Protein AF-A0A939M186-F1 (afdb_monomer_lite)

Foldseek 3Di:
DWDWDDDDPDIDIDAAAWFAFDDDPPAPPDVSRVVNSVVRSVVCVVVPGRD

Secondary structure (DSSP, 8-state):
-EEEEEETTEEEEEE---------TTS-SHHHHHHHHHHHHHHHHHTTS--

Radius of gyration: 15.34 Å; chains: 1; bounding box: 33×25×40 Å

Sequence (51 aa):
MSAQVFADKVQFGLTESIGMAEATVSMSGIDALMRAADHALYQTKAEGRNR

pLDDT: mean 95.92, std 3.59, range [75.75, 98.56]

Structure (mmCIF, N/CA/C/O backbone):
data_AF-A0A939M186-F1
#
_entry.id   AF-A0A939M186-F1
#
loop_
_atom_site.group_PDB
_atom_site.id
_atom_site.type_symbol
_atom_site.label_atom_id
_atom_site.label_alt_id
_atom_site.label_comp_id
_atom_site.label_asym_id
_atom_site.label_entity_id
_atom_site.label_seq_id
_atom_site.pdbx_PDB_ins_code
_atom_site.Cartn_x
_atom_site.Cartn_y
_atom_site.Cartn_z
_atom_site.occupancy
_atom_site.B_iso_or_equiv
_atom_site.auth_seq_id
_atom_site.auth_comp_id
_atom_site.auth_asym_id
_atom_site.auth_atom_id
_atom_site.pdbx_PDB_model_num
ATOM 1 N N . MET A 1 1 ? 4.253 1.869 11.686 1.00 75.75 1 MET A N 1
ATOM 2 C CA . MET A 1 1 ? 4.248 3.191 12.368 1.00 75.75 1 MET A CA 1
ATOM 3 C C . MET A 1 1 ? 2.815 3.506 12.776 1.00 75.75 1 MET A C 1
ATOM 5 O O . MET A 1 1 ? 1.916 3.180 12.010 1.00 75.75 1 MET A O 1
ATOM 9 N N . SER A 1 2 ? 2.579 4.069 13.964 1.00 87.38 2 SER A N 1
ATOM 10 C CA . SER A 1 2 ? 1.220 4.328 14.468 1.00 87.38 2 SER A CA 1
ATOM 11 C C . SER A 1 2 ? 1.023 5.790 14.847 1.00 87.38 2 SER A C 1
ATOM 13 O O . SER A 1 2 ? 1.899 6.380 15.478 1.00 87.38 2 SER A O 1
ATOM 15 N N . ALA A 1 3 ? -0.140 6.340 14.517 1.00 93.56 3 ALA A N 1
ATOM 16 C CA . ALA A 1 3 ? -0.550 7.692 14.864 1.00 93.56 3 ALA A CA 1
ATOM 17 C C . ALA A 1 3 ? -1.880 7.666 15.622 1.00 93.56 3 ALA A C 1
ATOM 19 O O . ALA A 1 3 ? -2.699 6.767 15.432 1.00 93.56 3 ALA A O 1
ATOM 20 N N . GLN A 1 4 ? -2.093 8.661 16.479 1.00 96.44 4 GLN A N 1
ATOM 21 C CA . GLN A 1 4 ? -3.383 8.894 17.117 1.00 96.44 4 GLN A CA 1
ATOM 22 C C . GLN A 1 4 ? -4.054 10.076 16.432 1.00 96.44 4 GLN A C 1
ATOM 24 O O . GLN A 1 4 ? -3.449 11.142 16.314 1.00 96.44 4 GLN A O 1
ATOM 29 N N . VAL A 1 5 ? -5.296 9.892 16.000 1.00 94.94 5 VAL A N 1
ATOM 30 C CA . VAL A 1 5 ? -6.100 10.954 15.394 1.00 94.94 5 VAL A CA 1
ATOM 31 C C . VAL A 1 5 ? -7.354 11.161 16.227 1.00 94.94 5 VAL A C 1
ATOM 33 O O . VAL A 1 5 ? -8.014 10.204 16.622 1.00 94.94 5 VAL A O 1
ATOM 36 N N . PHE A 1 6 ? -7.675 12.421 16.504 1.00 96.00 6 PHE A N 1
ATOM 37 C CA . PHE A 1 6 ? -8.888 12.809 17.213 1.00 96.00 6 PHE A CA 1
ATOM 38 C C . PHE A 1 6 ? -9.898 13.362 16.212 1.00 96.00 6 PHE A C 1
ATOM 40 O O . PHE A 1 6 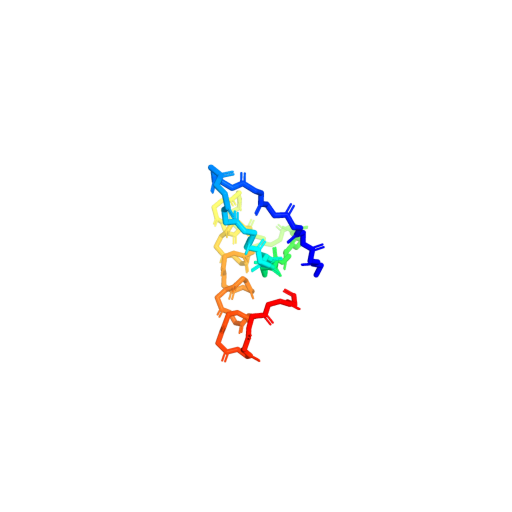? -9.566 14.257 15.434 1.00 96.00 6 PHE A O 1
ATOM 47 N N . ALA A 1 7 ? -11.124 12.842 16.237 1.00 94.50 7 ALA A N 1
ATOM 48 C CA . ALA A 1 7 ? -12.246 13.404 15.495 1.00 94.50 7 ALA A CA 1
ATOM 49 C C . ALA A 1 7 ? -13.434 13.578 16.449 1.00 94.50 7 ALA A C 1
ATOM 51 O O . ALA A 1 7 ? -13.914 12.611 17.044 1.00 94.50 7 ALA A O 1
ATOM 52 N N . ASP A 1 8 ? -13.869 14.830 16.615 1.00 93.94 8 ASP A N 1
ATOM 53 C CA . ASP A 1 8 ? -14.794 15.255 17.673 1.00 93.94 8 ASP A CA 1
ATOM 54 C C . ASP A 1 8 ? -14.327 14.773 19.065 1.00 93.94 8 ASP A C 1
ATOM 56 O O . ASP A 1 8 ? -13.249 15.162 19.518 1.00 93.94 8 ASP A O 1
ATOM 60 N N . LYS A 1 9 ? -15.103 13.916 19.740 1.00 95.25 9 LYS A N 1
ATOM 61 C CA . LYS A 1 9 ? -14.795 13.367 21.071 1.00 95.25 9 LYS A CA 1
ATOM 62 C C . LYS A 1 9 ? -14.203 11.954 21.033 1.00 95.25 9 LYS A C 1
ATOM 64 O O . LYS A 1 9 ? -14.080 11.327 22.085 1.00 95.25 9 LYS A O 1
ATOM 69 N N . VAL A 1 10 ? -13.865 11.432 19.851 1.00 96.50 10 VAL A N 1
ATOM 70 C CA . VAL A 1 10 ? -13.375 10.056 19.676 1.00 96.50 10 VAL A CA 1
ATOM 71 C C . VAL A 1 10 ? -11.908 10.052 19.245 1.00 96.50 10 VAL A C 1
ATOM 73 O O . VAL A 1 10 ? -11.502 10.801 18.356 1.00 96.50 10 VAL A O 1
ATOM 76 N N . GLN A 1 11 ? -11.115 9.182 19.875 1.00 97.12 11 GLN A N 1
ATOM 77 C CA . GLN A 1 11 ? -9.718 8.934 19.525 1.00 97.12 11 GLN A CA 1
ATOM 78 C C . GLN A 1 11 ? -9.592 7.641 18.713 1.00 97.12 11 GLN A C 1
ATOM 80 O O . GLN A 1 11 ? -10.096 6.593 19.119 1.00 97.12 11 GLN A O 1
ATOM 85 N N . PHE A 1 12 ? -8.878 7.713 17.593 1.00 96.69 12 PHE A N 1
ATOM 86 C CA . PHE A 1 12 ? -8.622 6.596 16.693 1.00 96.69 12 PHE A CA 1
ATOM 87 C C . PHE A 1 12 ? -7.127 6.298 16.615 1.00 96.69 12 PHE A C 1
ATOM 89 O O . PHE A 1 12 ? -6.327 7.180 16.298 1.00 96.69 12 PHE A O 1
ATOM 96 N N . GLY A 1 13 ? -6.772 5.031 16.826 1.00 96.12 13 GLY A N 1
ATOM 97 C CA . GLY A 1 13 ? -5.450 4.516 16.489 1.00 96.12 13 GLY A CA 1
ATOM 98 C C . GLY A 1 13 ? -5.377 4.198 15.000 1.00 96.12 13 GLY A C 1
ATOM 99 O O . GLY A 1 13 ? -6.139 3.366 14.508 1.00 96.12 13 GLY A O 1
ATOM 100 N N . LEU A 1 14 ? -4.459 4.848 14.291 1.00 96.75 14 LEU A N 1
ATOM 101 C CA . LEU A 1 14 ? -4.204 4.630 12.871 1.00 96.75 14 LEU A CA 1
ATOM 102 C C . LEU A 1 14 ? -2.811 4.047 12.653 1.00 96.75 14 LEU A C 1
ATOM 104 O O . LEU A 1 14 ? -1.861 4.343 13.378 1.00 96.75 14 LEU A O 1
ATOM 108 N N . THR A 1 15 ? -2.690 3.235 11.611 1.00 97.44 15 THR A N 1
ATOM 109 C CA . THR A 1 15 ? -1.424 2.669 11.142 1.00 97.44 15 THR A CA 1
ATOM 110 C C . THR A 1 15 ? -1.376 2.725 9.629 1.00 97.44 15 THR A C 1
ATOM 112 O O . THR A 1 15 ? -2.415 2.599 8.979 1.00 97.44 15 THR A O 1
ATOM 115 N N . GLU A 1 16 ? -0.175 2.797 9.073 1.00 96.06 16 GLU A N 1
ATOM 116 C CA . GLU A 1 16 ? 0.049 2.766 7.629 1.00 96.06 16 GLU A CA 1
ATOM 117 C C . GLU A 1 16 ? 0.828 1.511 7.240 1.00 96.06 16 GLU A C 1
ATOM 119 O O . GLU A 1 16 ? 1.590 0.969 8.038 1.00 96.06 16 GLU A O 1
ATOM 124 N N . SER A 1 17 ? 0.602 1.027 6.021 1.00 98.06 17 SER A N 1
ATOM 125 C CA . SER A 1 17 ? 1.446 0.000 5.395 1.00 98.06 17 SER A CA 1
ATOM 126 C C . SER A 1 17 ? 2.162 0.653 4.227 1.00 98.06 17 SER A C 1
ATOM 128 O O . SER A 1 17 ? 1.544 1.475 3.545 1.00 98.06 17 SER A O 1
ATOM 130 N N . ILE A 1 18 ? 3.433 0.328 4.021 1.00 97.00 18 ILE A N 1
ATOM 131 C CA . ILE A 1 18 ? 4.279 1.014 3.039 1.00 97.00 18 ILE A CA 1
ATOM 132 C C . ILE A 1 18 ? 4.892 -0.030 2.107 1.00 97.00 18 ILE A C 1
ATOM 134 O O . ILE A 1 18 ? 5.481 -1.008 2.550 1.00 97.00 18 ILE A O 1
ATOM 138 N N . GLY A 1 19 ? 4.743 0.177 0.800 1.00 97.62 19 GLY A N 1
ATOM 139 C CA . GLY A 1 19 ? 5.452 -0.585 -0.224 1.00 97.62 19 GLY A CA 1
ATOM 140 C C . GLY A 1 19 ? 6.612 0.231 -0.770 1.00 97.62 19 GLY A C 1
ATOM 141 O O . GLY A 1 19 ? 6.442 1.409 -1.078 1.00 97.62 19 GLY A O 1
ATOM 142 N N . MET A 1 20 ? 7.785 -0.385 -0.891 1.00 96.75 20 MET A N 1
ATOM 143 C CA . MET A 1 20 ? 8.973 0.254 -1.453 1.00 96.75 20 MET A CA 1
ATOM 144 C C . MET A 1 20 ? 9.451 -0.522 -2.674 1.00 96.75 20 MET A C 1
ATOM 146 O O . MET A 1 20 ? 9.420 -1.751 -2.693 1.00 96.75 20 MET A O 1
ATOM 150 N N . ALA A 1 21 ? 9.916 0.208 -3.680 1.00 97.56 21 ALA A N 1
ATOM 151 C CA . ALA A 1 21 ? 10.624 -0.339 -4.824 1.00 97.56 21 ALA A CA 1
ATOM 152 C C . ALA A 1 21 ? 11.748 0.619 -5.224 1.00 97.56 21 ALA A C 1
ATOM 154 O O . ALA A 1 21 ? 11.656 1.827 -5.001 1.00 97.56 21 ALA A O 1
ATOM 155 N N . GLU A 1 22 ? 12.798 0.068 -5.820 1.00 96.75 22 GLU A N 1
ATOM 156 C CA . GLU A 1 22 ? 13.949 0.818 -6.312 1.00 96.75 22 GLU A CA 1
ATOM 157 C C . GLU A 1 22 ? 13.963 0.803 -7.842 1.00 96.75 22 GLU A C 1
ATOM 159 O O . GLU A 1 22 ? 13.698 -0.223 -8.471 1.00 96.75 22 GLU A O 1
ATOM 164 N N . ALA A 1 23 ? 14.268 1.953 -8.444 1.00 95.69 23 ALA A N 1
ATOM 165 C CA . ALA A 1 23 ? 14.406 2.068 -9.887 1.00 95.69 23 ALA A CA 1
ATOM 166 C C . ALA A 1 23 ? 15.673 1.345 -10.358 1.00 95.69 23 ALA A C 1
ATOM 168 O O . ALA A 1 23 ? 16.773 1.659 -9.910 1.00 95.69 23 ALA A O 1
ATOM 169 N N . THR A 1 24 ? 15.536 0.433 -11.317 1.00 94.19 24 THR A N 1
ATOM 170 C CA . THR A 1 24 ? 16.681 -0.213 -11.971 1.00 94.19 24 THR A CA 1
ATOM 171 C C . THR A 1 24 ? 16.761 0.183 -13.442 1.00 94.19 24 THR A C 1
ATOM 173 O O . THR A 1 24 ? 15.760 0.539 -14.065 1.00 94.19 24 THR A O 1
ATOM 176 N N . VAL A 1 25 ? 17.952 0.062 -14.038 1.00 92.31 25 VAL A N 1
ATOM 177 C CA . VAL A 1 25 ? 18.175 0.345 -15.471 1.00 92.31 25 VAL A CA 1
ATOM 178 C C . VAL A 1 25 ? 17.356 -0.548 -16.412 1.00 92.31 25 VAL A C 1
ATOM 180 O O . VAL A 1 25 ? 17.183 -0.209 -17.577 1.00 92.31 25 VAL A O 1
ATOM 183 N N . SER A 1 26 ? 16.859 -1.688 -15.924 1.00 92.81 26 SER A N 1
ATOM 184 C CA . SER A 1 26 ? 16.044 -2.633 -16.692 1.00 92.81 26 SER A CA 1
ATOM 185 C C . SER A 1 26 ? 14.540 -2.365 -16.604 1.00 92.81 26 SER A C 1
ATOM 187 O O . SER A 1 26 ? 13.775 -2.977 -17.350 1.00 92.81 26 SER A O 1
ATOM 189 N N . MET A 1 27 ? 14.091 -1.478 -15.710 1.00 94.50 27 MET A N 1
ATOM 190 C CA . MET A 1 27 ? 12.676 -1.134 -15.607 1.00 94.50 27 MET A CA 1
ATOM 191 C C . MET A 1 27 ? 12.223 -0.309 -16.811 1.00 94.50 27 MET A C 1
ATOM 193 O O . MET A 1 27 ? 12.898 0.619 -17.252 1.00 94.50 27 M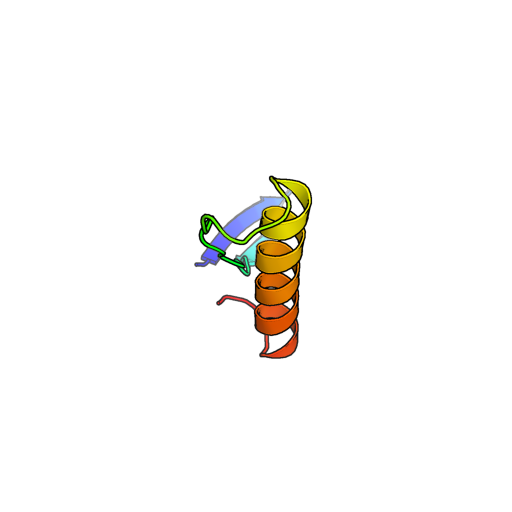ET A O 1
ATOM 197 N N . SER A 1 28 ? 11.020 -0.599 -17.303 1.00 93.94 28 SER A N 1
ATOM 198 C CA . SER A 1 28 ? 10.400 0.111 -18.425 1.00 93.94 28 SER A CA 1
ATOM 199 C C . SER A 1 28 ? 9.806 1.468 -18.004 1.00 93.94 28 SER A C 1
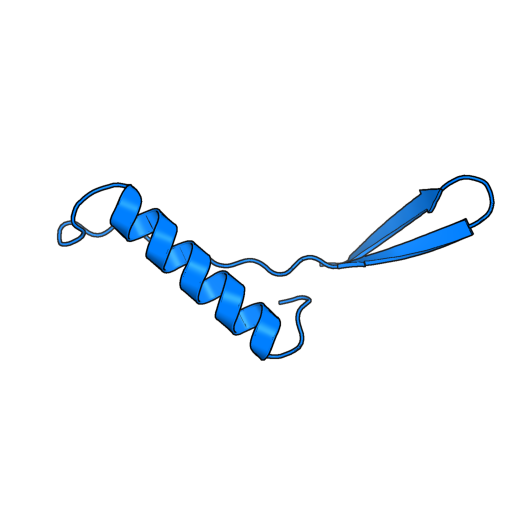ATOM 201 O O . SER A 1 28 ? 8.642 1.756 -18.287 1.00 93.94 28 SER A O 1
ATOM 203 N N . GLY A 1 29 ? 10.581 2.286 -17.288 1.00 92.81 29 GLY A N 1
ATOM 204 C CA . GLY A 1 29 ? 10.188 3.617 -16.821 1.00 92.81 29 GLY A CA 1
ATOM 205 C C . GLY A 1 29 ? 9.405 3.647 -15.502 1.00 92.81 29 GLY A C 1
ATOM 206 O O . GLY A 1 29 ? 9.317 2.660 -14.770 1.00 92.81 29 GLY A O 1
ATOM 207 N N . ILE A 1 30 ? 8.844 4.822 -15.198 1.00 96.00 30 ILE A N 1
ATOM 208 C CA . ILE A 1 30 ? 8.227 5.140 -13.900 1.00 96.00 30 ILE A CA 1
ATOM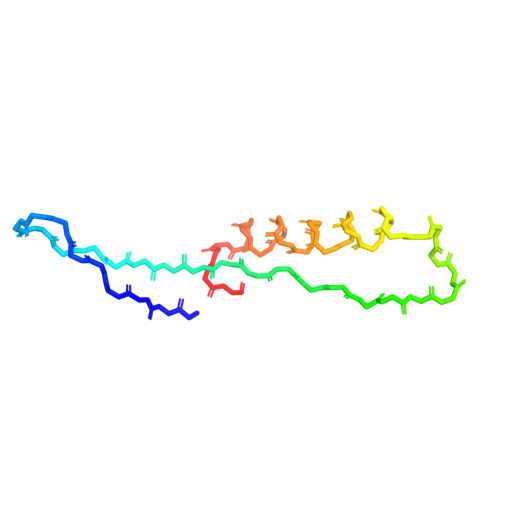 209 C C . ILE A 1 30 ? 7.008 4.264 -13.582 1.00 96.00 30 ILE A C 1
ATOM 211 O O . ILE A 1 30 ? 6.839 3.856 -12.439 1.00 96.00 30 ILE A O 1
ATOM 215 N N . ASP A 1 31 ? 6.202 3.892 -14.579 1.00 97.06 31 ASP A N 1
ATOM 216 C CA . ASP A 1 31 ? 5.017 3.053 -14.360 1.00 97.06 31 ASP A CA 1
ATOM 217 C C . ASP A 1 31 ? 5.388 1.661 -13.836 1.00 97.06 31 ASP A C 1
ATOM 219 O O . ASP A 1 31 ? 4.677 1.097 -13.004 1.00 97.06 31 ASP A O 1
ATOM 223 N N . ALA A 1 32 ? 6.515 1.104 -14.296 1.00 97.44 32 ALA A N 1
ATOM 224 C CA . ALA A 1 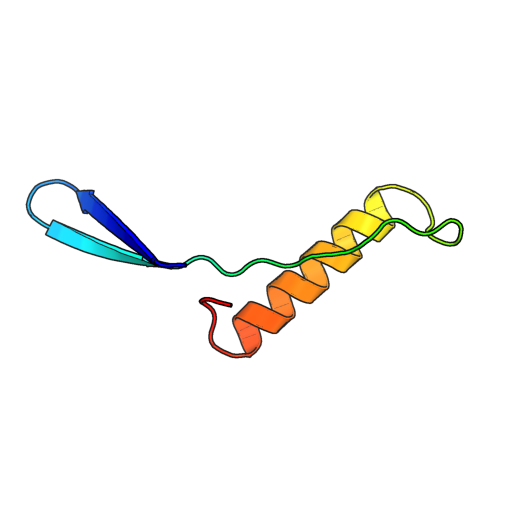32 ? 7.015 -0.177 -13.804 1.00 97.44 32 ALA A CA 1
ATOM 225 C C . ALA A 1 32 ? 7.477 -0.075 -12.345 1.00 97.44 32 ALA A C 1
ATOM 227 O O . ALA A 1 32 ? 7.154 -0.951 -11.542 1.00 97.44 32 ALA A O 1
ATOM 228 N N . LEU A 1 33 ? 8.156 1.019 -11.988 1.00 97.56 33 LEU A N 1
ATOM 229 C CA . LEU A 1 33 ? 8.550 1.303 -10.609 1.00 97.56 33 LEU A CA 1
ATOM 230 C C . LEU A 1 33 ? 7.329 1.467 -9.693 1.00 97.56 33 LEU A C 1
ATOM 232 O O . LEU A 1 33 ? 7.267 0.852 -8.629 1.00 97.56 33 LEU A O 1
ATOM 236 N N . MET A 1 34 ? 6.335 2.251 -10.121 1.00 98.19 34 MET A N 1
ATOM 237 C CA . MET A 1 34 ? 5.120 2.499 -9.341 1.00 98.19 34 MET A CA 1
ATOM 238 C C . MET A 1 34 ? 4.314 1.218 -9.123 1.00 98.19 34 MET A C 1
ATOM 240 O O . MET A 1 34 ? 3.858 0.973 -8.009 1.00 98.19 34 MET A O 1
ATOM 244 N N . ARG A 1 35 ? 4.189 0.360 -10.146 1.00 98.06 35 ARG A N 1
ATOM 245 C CA . ARG A 1 35 ? 3.545 -0.956 -9.994 1.00 98.06 35 ARG A CA 1
ATOM 246 C C . ARG A 1 35 ? 4.308 -1.869 -9.039 1.00 98.06 35 ARG A C 1
ATOM 248 O O . ARG A 1 35 ? 3.675 -2.592 -8.279 1.00 98.06 35 ARG A O 1
ATOM 255 N N . ALA A 1 36 ? 5.640 -1.847 -9.060 1.00 98.25 36 ALA A N 1
ATOM 256 C CA . ALA A 1 36 ? 6.442 -2.641 -8.132 1.00 98.25 36 ALA A CA 1
ATOM 257 C C . ALA A 1 36 ? 6.251 -2.178 -6.676 1.00 98.25 36 ALA A C 1
ATOM 259 O O . ALA A 1 36 ? 6.050 -3.011 -5.790 1.00 98.25 36 ALA A O 1
ATOM 260 N N . ALA A 1 37 ? 6.239 -0.862 -6.434 1.00 98.31 37 ALA A N 1
ATOM 261 C CA . ALA A 1 37 ? 5.962 -0.303 -5.111 1.00 98.31 37 ALA A CA 1
ATOM 262 C C . ALA A 1 37 ? 4.529 -0.620 -4.644 1.00 98.31 37 ALA A C 1
ATOM 264 O O . ALA A 1 37 ? 4.330 -1.009 -3.493 1.00 98.31 37 ALA A O 1
ATOM 265 N N . ASP A 1 38 ? 3.541 -0.520 -5.538 1.00 98.38 38 ASP A N 1
ATOM 266 C CA . ASP A 1 38 ? 2.147 -0.870 -5.240 1.00 98.38 38 ASP A CA 1
ATOM 267 C C . ASP A 1 38 ? 1.979 -2.366 -4.934 1.00 98.38 38 ASP A C 1
ATOM 269 O O . ASP A 1 38 ? 1.304 -2.735 -3.974 1.00 98.38 38 ASP A O 1
ATOM 273 N N . HIS A 1 39 ? 2.669 -3.240 -5.670 1.00 98.44 39 HIS A N 1
ATOM 274 C CA . HIS A 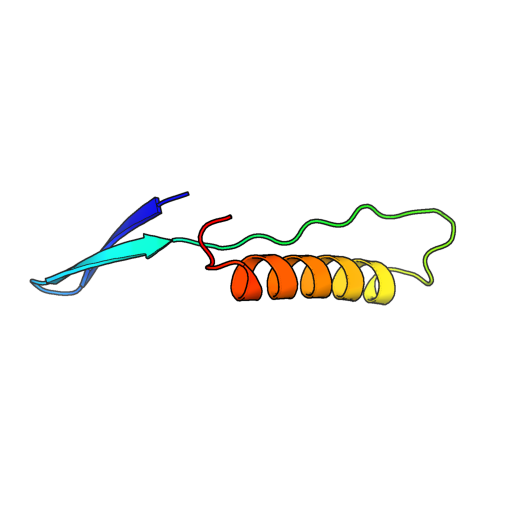1 39 ? 2.676 -4.672 -5.380 1.00 98.44 39 HIS A CA 1
ATOM 275 C C . HIS A 1 39 ? 3.232 -4.960 -3.977 1.00 98.44 39 HIS A C 1
ATOM 277 O O . HIS A 1 39 ? 2.608 -5.689 -3.203 1.00 98.44 39 HIS A O 1
ATOM 283 N N . ALA A 1 40 ? 4.367 -4.350 -3.615 1.00 98.50 40 ALA A N 1
ATOM 284 C CA . ALA A 1 40 ? 4.935 -4.474 -2.272 1.00 98.50 40 ALA A CA 1
ATOM 285 C C . ALA A 1 40 ? 3.972 -3.944 -1.191 1.00 98.50 40 ALA A C 1
ATOM 287 O O . ALA A 1 40 ? 3.794 -4.575 -0.150 1.00 98.50 40 ALA A O 1
ATOM 288 N N . LEU A 1 41 ? 3.282 -2.830 -1.457 1.00 98.56 41 LEU A N 1
ATOM 289 C CA . LEU A 1 41 ? 2.259 -2.279 -0.563 1.00 98.56 41 LEU A CA 1
ATOM 290 C C . LEU A 1 41 ? 1.078 -3.243 -0.385 1.00 98.56 41 LEU A C 1
ATOM 292 O O . LEU A 1 41 ? 0.498 -3.353 0.697 1.00 98.56 41 LEU A O 1
ATOM 296 N N . TYR A 1 42 ? 0.667 -3.919 -1.453 1.00 98.31 42 TYR A N 1
ATOM 297 C CA . TYR A 1 42 ? -0.437 -4.866 -1.379 1.00 98.31 42 TYR A CA 1
ATOM 298 C C . TYR A 1 42 ? -0.047 -6.122 -0.597 1.00 98.31 42 TYR A C 1
ATOM 300 O O . TYR A 1 42 ? -0.846 -6.628 0.196 1.00 98.31 42 TYR A O 1
ATOM 308 N N . GLN A 1 43 ? 1.197 -6.576 -0.749 1.00 98.31 43 GLN A N 1
ATOM 309 C CA . GLN A 1 43 ? 1.751 -7.667 0.044 1.00 98.31 43 GLN A CA 1
ATOM 310 C C . GLN A 1 43 ? 1.754 -7.330 1.544 1.00 98.31 43 GLN A C 1
ATOM 312 O O . GLN A 1 43 ? 1.214 -8.107 2.332 1.00 98.31 43 GLN A O 1
ATOM 317 N N . THR A 1 44 ? 2.252 -6.157 1.953 1.00 97.81 44 THR A N 1
ATOM 318 C CA . THR A 1 44 ? 2.256 -5.771 3.381 1.00 97.81 44 THR A CA 1
ATOM 319 C C . THR A 1 44 ? 0.844 -5.703 3.968 1.00 97.81 44 THR A C 1
ATOM 321 O O . THR A 1 44 ? 0.615 -6.085 5.120 1.00 97.81 44 THR A O 1
ATOM 324 N N . LYS A 1 45 ? -0.151 -5.291 3.169 1.00 97.88 45 LYS A N 1
ATOM 325 C CA . LYS A 1 45 ? -1.567 -5.347 3.569 1.00 97.88 45 LYS A CA 1
ATOM 326 C C . LYS A 1 45 ? -2.064 -6.782 3.756 1.00 97.88 45 LYS A C 1
ATOM 328 O O . LYS A 1 45 ? -2.787 -7.034 4.723 1.00 97.88 45 LYS A O 1
ATOM 333 N N . ALA A 1 46 ? -1.696 -7.699 2.861 1.00 98.12 46 ALA A N 1
ATOM 334 C CA . ALA A 1 46 ? -2.071 -9.112 2.943 1.00 98.12 46 ALA A CA 1
ATOM 335 C C . ALA A 1 46 ? -1.434 -9.816 4.156 1.00 98.12 46 ALA A C 1
ATOM 337 O O . ALA A 1 46 ? -2.059 -10.682 4.763 1.00 98.12 46 ALA A O 1
ATOM 338 N N . GLU A 1 47 ? -0.244 -9.382 4.570 1.00 97.44 47 GLU A N 1
ATOM 339 C CA . GLU A 1 47 ? 0.490 -9.890 5.739 1.00 97.44 47 GLU A CA 1
ATOM 340 C C . GLU A 1 47 ? 0.021 -9.295 7.084 1.00 97.44 47 GLU A C 1
ATOM 342 O O . GLU A 1 47 ? 0.623 -9.538 8.132 1.00 97.44 47 GLU A O 1
ATOM 347 N N . GLY A 1 48 ? -1.072 -8.524 7.082 1.00 97.88 48 GLY A N 1
ATOM 348 C CA . GLY A 1 48 ? -1.703 -8.011 8.300 1.00 97.88 48 GLY A CA 1
ATOM 349 C C . GLY A 1 48 ? -1.551 -6.509 8.546 1.00 97.88 48 GLY A C 1
ATOM 350 O O . GLY A 1 48 ? -1.972 -6.052 9.608 1.00 97.88 48 GLY A O 1
ATOM 351 N N . ARG A 1 49 ? -1.051 -5.734 7.567 1.00 97.88 49 ARG A N 1
ATOM 352 C CA . ARG A 1 49 ? -0.880 -4.264 7.629 1.00 97.88 49 ARG A CA 1
ATOM 353 C C . ARG A 1 49 ? 0.149 -3.809 8.685 1.00 97.88 49 ARG A C 1
ATOM 355 O O . ARG A 1 49 ? 0.808 -4.627 9.318 1.00 97.88 49 ARG A O 1
ATOM 362 N N . ASN A 1 50 ? 0.279 -2.487 8.861 1.00 96.94 50 ASN A N 1
ATOM 363 C CA . ASN A 1 50 ? 1.187 -1.806 9.804 1.00 96.94 50 ASN A CA 1
ATOM 364 C C . ASN A 1 50 ? 2.658 -2.243 9.675 1.00 96.94 50 ASN A C 1
ATOM 366 O O . ASN A 1 50 ? 3.328 -2.503 10.680 1.00 96.94 50 ASN A O 1
ATOM 370 N N . ARG A 1 51 ? 3.126 -2.368 8.432 1.00 92.00 51 ARG A N 1
ATOM 371 C CA . ARG A 1 51 ? 4.449 -2.871 8.053 1.00 92.00 51 ARG A CA 1
ATOM 372 C C . ARG A 1 51 ? 4.956 -2.137 6.821 1.00 92.00 51 ARG A C 1
ATOM 374 O O . ARG A 1 51 ? 4.106 -1.761 5.975 1.00 92.00 51 ARG A O 1
#

Organism: NCBI:txid2823807

InterPro domains:
  IPR000160 GGDEF domain [PF00990] (4-51)
  IPR000160 GGDEF domain [PS50887] (1-51)
  IPR029787 Nucleotide cyclase [SSF55073] (5-51)
  IPR043128 Reverse transcriptase/Diguanylate cyclase domain [G3DSA:3.30.70.270] (1-51)